Protein AF-A0A7C7USN7-F1 (afdb_monomer)

Structure (mmCIF, N/CA/C/O backbone):
data_AF-A0A7C7USN7-F1
#
_entry.id   AF-A0A7C7USN7-F1
#
loop_
_atom_site.group_PDB
_atom_site.id
_atom_site.type_symbol
_atom_site.label_atom_id
_atom_site.label_alt_id
_atom_site.label_comp_id
_atom_site.label_asym_id
_atom_site.label_entity_id
_atom_site.label_seq_id
_atom_site.pdbx_PDB_ins_code
_atom_site.Cartn_x
_atom_site.Cartn_y
_atom_site.Cartn_z
_atom_site.occupancy
_atom_site.B_iso_or_equiv
_atom_site.auth_seq_id
_atom_site.auth_comp_id
_atom_site.auth_asym_id
_atom_site.auth_atom_id
_atom_site.pdbx_PDB_model_num
ATOM 1 N N . MET A 1 1 ? 48.826 14.703 -38.675 1.00 58.12 1 MET A N 1
ATOM 2 C CA . MET A 1 1 ? 47.375 14.581 -38.956 1.00 58.12 1 MET A CA 1
ATOM 3 C C . MET A 1 1 ? 46.732 13.431 -38.171 1.00 58.12 1 MET A C 1
ATOM 5 O O . MET A 1 1 ? 45.584 13.563 -37.776 1.00 58.12 1 MET A O 1
ATOM 9 N N . GLU A 1 2 ? 47.489 12.374 -37.845 1.00 59.28 2 GLU A N 1
ATOM 10 C CA . GLU A 1 2 ? 47.059 11.229 -37.015 1.00 59.28 2 GLU A CA 1
ATOM 11 C C . GLU A 1 2 ? 46.581 11.602 -35.594 1.00 59.28 2 GLU A C 1
ATOM 13 O O . GLU A 1 2 ? 45.528 11.150 -35.153 1.00 59.28 2 GLU A O 1
ATOM 18 N N . ALA A 1 3 ? 47.300 12.491 -34.892 1.00 59.84 3 ALA A N 1
ATOM 19 C CA . ALA A 1 3 ? 46.964 12.881 -33.515 1.00 59.84 3 ALA A CA 1
ATOM 20 C C . ALA A 1 3 ? 45.617 13.624 -33.391 1.00 59.84 3 ALA A C 1
ATOM 22 O O . ALA A 1 3 ? 44.879 13.420 -32.433 1.00 59.84 3 ALA A O 1
ATOM 23 N N . LEU A 1 4 ? 45.259 14.442 -34.389 1.00 58.09 4 LEU A N 1
ATOM 24 C CA . LEU A 1 4 ? 43.979 15.161 -34.423 1.00 58.09 4 LEU A CA 1
ATOM 25 C C . LEU A 1 4 ? 42.799 14.202 -34.653 1.00 58.09 4 LEU A C 1
ATOM 27 O O . LEU A 1 4 ? 41.716 14.397 -34.109 1.00 58.09 4 LEU A O 1
ATOM 31 N N . LYS A 1 5 ? 43.034 13.132 -35.422 1.00 68.31 5 LYS A N 1
ATOM 32 C CA . LYS A 1 5 ? 42.047 12.090 -35.721 1.00 68.31 5 LYS A CA 1
ATOM 33 C C . LYS A 1 5 ? 41.749 11.226 -34.491 1.00 68.31 5 LYS A C 1
ATOM 35 O O . LYS A 1 5 ? 40.591 10.899 -34.266 1.00 68.31 5 LYS A O 1
ATOM 40 N N . GLY A 1 6 ? 42.765 10.943 -33.669 1.00 71.31 6 GLY A N 1
ATOM 41 C CA . GLY A 1 6 ? 42.620 10.227 -32.393 1.00 71.31 6 GLY A CA 1
ATOM 42 C C . GLY A 1 6 ? 41.869 11.015 -31.311 1.00 71.31 6 GLY A C 1
ATOM 43 O O . GLY A 1 6 ? 41.090 10.448 -30.549 1.00 71.31 6 GLY A O 1
ATOM 44 N N . ILE A 1 7 ? 42.051 12.340 -31.268 1.00 75.06 7 ILE A N 1
ATOM 45 C CA . ILE A 1 7 ? 41.278 13.212 -30.368 1.00 75.06 7 ILE A CA 1
ATOM 46 C C . ILE A 1 7 ? 39.813 13.261 -30.817 1.00 75.06 7 ILE A C 1
ATOM 48 O O . ILE A 1 7 ? 38.915 13.159 -29.985 1.00 75.06 7 ILE A O 1
ATOM 52 N N . ALA A 1 8 ? 39.569 13.353 -32.127 1.00 75.94 8 ALA A N 1
ATOM 53 C CA . ALA A 1 8 ? 38.219 13.366 -32.683 1.00 75.94 8 ALA A CA 1
ATOM 54 C C . ALA A 1 8 ? 37.460 12.053 -32.423 1.00 75.94 8 ALA A C 1
ATOM 56 O O . ALA A 1 8 ? 36.290 12.092 -32.049 1.00 75.94 8 ALA A O 1
ATOM 57 N N . THR A 1 9 ? 38.112 10.893 -32.556 1.00 80.31 9 THR A N 1
ATOM 58 C CA . THR A 1 9 ? 37.483 9.596 -32.249 1.00 80.31 9 THR A CA 1
ATOM 59 C C . THR A 1 9 ? 37.220 9.417 -30.756 1.00 80.31 9 THR A C 1
ATOM 61 O O . THR A 1 9 ? 36.154 8.928 -30.389 1.00 80.31 9 THR A O 1
ATOM 64 N N . SER A 1 10 ? 38.135 9.860 -29.890 1.00 79.69 10 SER A N 1
ATOM 65 C CA . SER A 1 10 ? 37.935 9.825 -28.435 1.00 79.69 10 SER A CA 1
ATOM 66 C C . SER A 1 10 ? 36.791 10.743 -27.990 1.00 79.69 10 SER A C 1
ATOM 68 O O . SER A 1 10 ? 35.920 10.330 -27.227 1.00 79.69 10 SER A O 1
ATOM 70 N N . ALA A 1 11 ? 36.719 11.959 -28.540 1.00 84.44 11 ALA A N 1
ATOM 71 C CA . ALA A 1 11 ? 35.627 12.893 -28.278 1.00 84.44 11 ALA A CA 1
ATOM 72 C C . ALA A 1 11 ? 34.272 12.352 -28.761 1.00 84.44 11 ALA A C 1
ATOM 74 O O . ALA A 1 11 ? 33.266 12.511 -28.075 1.00 84.44 11 ALA A O 1
ATOM 75 N N . MET A 1 12 ? 34.247 11.671 -29.910 1.00 85.31 12 MET A N 1
ATOM 76 C CA . MET A 1 12 ? 33.036 11.045 -30.441 1.00 85.31 12 MET A CA 1
ATOM 77 C C . MET A 1 12 ? 32.556 9.883 -29.565 1.00 85.31 12 MET A C 1
ATOM 79 O O . MET A 1 12 ? 31.359 9.763 -29.316 1.00 85.31 12 MET A O 1
ATOM 83 N N . LEU A 1 13 ? 33.479 9.068 -29.044 1.00 85.62 13 LEU A N 1
ATOM 84 C CA . LEU A 1 13 ? 33.152 7.997 -28.103 1.00 85.62 13 LEU A CA 1
ATOM 85 C C . LEU A 1 13 ? 32.605 8.568 -26.788 1.00 85.62 13 LEU A C 1
ATOM 87 O O . LEU A 1 13 ? 31.595 8.095 -26.275 1.00 85.62 13 LEU A O 1
ATOM 91 N N . PHE A 1 14 ? 33.233 9.626 -26.273 1.00 86.12 14 PHE A N 1
ATOM 92 C CA . PHE A 1 14 ? 32.795 10.297 -25.051 1.00 86.12 14 PHE A CA 1
ATOM 93 C C . PHE A 1 14 ? 31.399 10.913 -25.207 1.00 86.12 14 PHE A C 1
ATOM 95 O O . PHE A 1 14 ? 30.548 10.756 -24.335 1.00 86.12 14 PHE A O 1
ATOM 102 N N . LEU A 1 15 ? 31.133 11.548 -26.351 1.00 85.69 15 LEU A N 1
ATOM 103 C CA . LEU A 1 1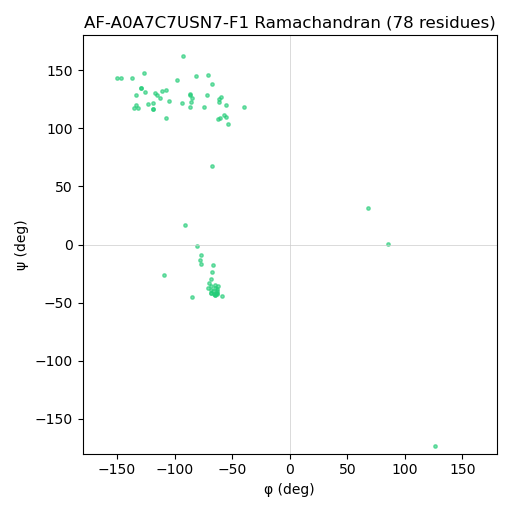5 ? 29.817 12.089 -26.686 1.00 85.69 15 LEU A CA 1
ATOM 104 C C . LEU A 1 15 ? 28.760 10.982 -26.796 1.00 85.69 15 LEU A C 1
ATOM 106 O O . LEU A 1 15 ? 27.650 11.150 -26.302 1.00 85.69 15 LEU A O 1
ATOM 110 N N . MET A 1 16 ? 29.107 9.838 -27.388 1.00 84.69 16 MET A N 1
ATOM 111 C CA . MET A 1 16 ? 28.210 8.686 -27.493 1.00 84.69 16 MET A CA 1
ATOM 112 C C . MET A 1 16 ? 27.839 8.116 -26.116 1.00 84.69 16 MET A C 1
ATOM 114 O O . MET A 1 16 ? 26.667 7.831 -25.876 1.00 84.69 16 MET A O 1
ATOM 118 N N . PHE A 1 17 ? 28.797 8.016 -25.188 1.00 82.62 17 PHE A N 1
ATOM 119 C CA . PHE A 1 17 ? 28.514 7.621 -23.802 1.00 82.62 17 PHE A CA 1
ATOM 120 C C . PHE A 1 17 ? 27.640 8.641 -23.066 1.00 82.62 17 PHE A C 1
ATOM 122 O O . PHE A 1 17 ? 26.757 8.252 -22.303 1.00 82.62 17 PHE A O 1
ATOM 129 N N . LEU A 1 18 ? 27.843 9.936 -23.316 1.00 83.62 18 LEU A N 1
ATOM 130 C CA . LEU A 1 18 ? 27.066 11.002 -22.684 1.00 83.62 18 LEU A CA 1
ATOM 131 C C . LEU A 1 18 ? 25.607 11.002 -23.167 1.00 83.62 18 LEU A C 1
ATOM 133 O O . LEU A 1 18 ? 24.693 11.099 -22.354 1.00 83.62 18 LEU A O 1
ATOM 137 N N . VAL A 1 19 ? 25.379 10.794 -24.468 1.00 82.25 19 VAL A N 1
ATOM 138 C CA . VAL A 1 19 ? 24.029 10.640 -25.039 1.00 82.25 19 VAL A CA 1
ATOM 139 C C . VAL A 1 19 ? 23.353 9.368 -24.520 1.00 82.25 19 VAL A C 1
ATOM 141 O O . VAL A 1 19 ? 22.190 9.424 -24.134 1.00 82.25 19 VAL A O 1
ATOM 144 N N . ALA A 1 20 ? 24.071 8.244 -24.432 1.00 79.06 20 ALA A N 1
ATOM 145 C CA . ALA A 1 20 ? 23.525 7.004 -23.875 1.00 79.06 20 ALA A CA 1
ATOM 146 C C . ALA A 1 20 ? 23.119 7.144 -22.395 1.00 79.06 20 ALA A C 1
ATOM 148 O O . ALA A 1 20 ? 22.100 6.593 -21.987 1.00 79.06 20 ALA A O 1
ATOM 149 N N . GLY A 1 21 ? 23.869 7.919 -21.602 1.00 74.38 21 GLY A N 1
ATOM 150 C CA . GLY A 1 21 ? 23.522 8.223 -20.210 1.00 74.38 21 GLY A CA 1
ATOM 151 C C . GLY A 1 21 ? 22.284 9.115 -20.057 1.00 74.38 21 GLY A C 1
ATOM 152 O O . GLY A 1 21 ? 21.550 8.971 -19.086 1.00 74.38 21 GLY A O 1
ATOM 153 N N . CYS A 1 22 ? 22.005 9.999 -21.021 1.00 69.25 22 CYS A N 1
ATOM 154 C CA . CYS A 1 22 ? 20.792 10.824 -21.020 1.00 69.25 22 CYS A CA 1
ATOM 155 C C . CYS A 1 22 ? 19.525 10.068 -21.456 1.00 69.25 22 CYS A C 1
ATOM 157 O O . CYS A 1 22 ? 18.428 10.555 -21.204 1.00 69.25 22 CYS A O 1
ATOM 159 N N . LEU A 1 23 ? 19.661 8.902 -22.098 1.00 62.34 23 LEU A N 1
ATOM 160 C CA . LEU A 1 23 ? 18.546 8.027 -22.488 1.00 62.34 23 LEU A CA 1
ATOM 161 C C . LEU A 1 23 ? 18.189 6.987 -21.417 1.00 62.34 23 LEU A C 1
ATOM 163 O O . LEU A 1 23 ? 17.508 6.005 -21.713 1.00 62.34 23 LEU A O 1
ATOM 167 N N . GLN A 1 24 ? 18.628 7.176 -20.172 1.00 65.69 24 GLN A N 1
ATOM 168 C CA . GLN A 1 24 ? 18.115 6.353 -19.086 1.00 65.69 24 GLN A CA 1
ATOM 169 C C . GLN A 1 24 ? 16.597 6.555 -19.006 1.00 65.69 24 GLN A C 1
ATOM 171 O O . GLN A 1 24 ? 16.162 7.710 -18.945 1.00 65.69 24 GLN A O 1
ATOM 176 N N . PRO A 1 25 ? 15.786 5.478 -19.028 1.00 60.72 25 PRO A N 1
ATOM 177 C CA . PRO A 1 25 ? 14.380 5.622 -18.711 1.00 60.72 25 PRO A CA 1
ATOM 178 C C . PRO A 1 25 ? 14.337 6.273 -17.336 1.00 60.72 25 PRO A C 1
ATOM 180 O O . PRO A 1 25 ? 14.931 5.766 -16.379 1.00 60.72 25 PRO A O 1
ATOM 183 N N . ALA A 1 26 ? 13.716 7.449 -17.259 1.00 55.88 26 ALA A N 1
ATOM 184 C CA . ALA A 1 26 ? 13.335 7.988 -15.977 1.00 55.88 26 ALA A CA 1
ATOM 185 C C . ALA A 1 26 ? 12.489 6.886 -15.346 1.00 55.88 26 ALA A C 1
ATOM 187 O O . ALA A 1 26 ? 11.402 6.598 -15.843 1.00 55.88 26 ALA A O 1
ATOM 188 N N . LEU A 1 27 ? 13.017 6.226 -14.314 1.00 56.53 27 LEU A N 1
ATOM 189 C CA . LEU A 1 27 ? 12.230 5.389 -13.421 1.00 56.53 27 LEU A CA 1
ATOM 190 C C . LEU A 1 27 ? 11.307 6.344 -12.661 1.00 56.53 27 LEU A C 1
ATOM 192 O O . LEU A 1 27 ? 11.500 6.627 -11.482 1.00 56.53 27 LEU A O 1
ATOM 196 N N . A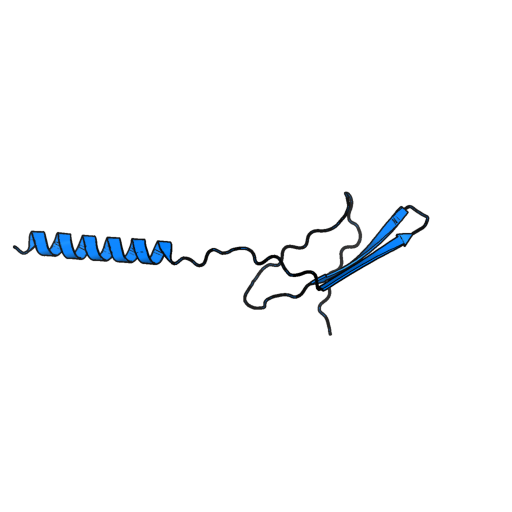LA A 1 28 ? 10.370 6.953 -13.382 1.00 50.44 28 ALA A N 1
ATOM 197 C CA . ALA A 1 28 ? 9.169 7.471 -12.791 1.00 50.44 28 ALA A CA 1
ATOM 198 C C . ALA A 1 28 ? 8.524 6.225 -12.203 1.00 50.44 28 ALA A C 1
ATOM 200 O O . ALA A 1 28 ? 8.153 5.327 -12.952 1.00 50.44 28 ALA A O 1
ATOM 201 N N . GLY A 1 29 ? 8.524 6.115 -10.874 1.00 49.72 29 GLY A N 1
ATOM 202 C CA . GLY A 1 29 ? 7.668 5.147 -10.214 1.00 49.72 29 GLY A CA 1
ATOM 203 C C . GLY A 1 29 ? 6.271 5.433 -10.732 1.00 49.72 29 GLY A C 1
ATOM 204 O O . GLY A 1 29 ? 5.704 6.482 -10.420 1.00 49.72 29 GLY A O 1
ATOM 205 N N . GLU A 1 30 ? 5.790 4.589 -11.639 1.00 54.94 30 GLU A N 1
ATOM 206 C CA . GLU A 1 30 ? 4.405 4.632 -12.048 1.00 54.94 30 GLU A CA 1
ATOM 207 C C . GLU A 1 30 ? 3.632 4.332 -10.782 1.00 54.94 30 GLU A C 1
ATOM 209 O O . GLU A 1 30 ? 3.718 3.244 -10.214 1.00 54.94 30 GLU A O 1
ATOM 214 N N . PHE A 1 31 ? 2.984 5.371 -10.264 1.00 55.47 31 PHE A N 1
ATOM 215 C CA . PHE A 1 31 ? 2.071 5.219 -9.159 1.00 55.47 31 PHE A CA 1
ATOM 216 C C . PHE A 1 31 ? 1.032 4.211 -9.621 1.00 55.47 31 PHE A C 1
ATOM 218 O O . PHE A 1 31 ? 0.261 4.473 -10.545 1.00 55.47 31 PHE A O 1
ATOM 225 N N . SER A 1 32 ? 1.077 3.045 -8.995 1.00 62.31 32 SER A N 1
ATOM 226 C CA . SER A 1 32 ? 0.068 2.008 -9.055 1.00 62.31 32 SER A C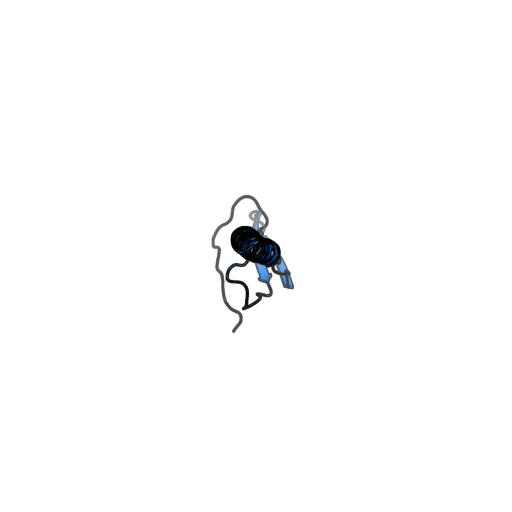A 1
ATOM 227 C C . SER A 1 32 ? -1.297 2.674 -9.029 1.00 62.31 32 SER A C 1
ATOM 229 O O . SER A 1 32 ? -1.609 3.409 -8.088 1.00 62.31 32 SER A O 1
ATOM 231 N N . THR A 1 33 ? -2.085 2.494 -10.085 1.00 68.25 33 THR A N 1
ATOM 232 C CA . THR A 1 33 ? -3.401 3.125 -10.133 1.00 68.25 33 THR A CA 1
ATOM 233 C C . THR A 1 33 ? -4.324 2.357 -9.181 1.00 68.25 33 THR A C 1
ATOM 235 O O . THR A 1 33 ? -4.507 1.151 -9.368 1.00 68.25 33 THR A O 1
ATOM 238 N N . PRO A 1 34 ? -4.870 3.003 -8.128 1.00 76.62 34 PRO A N 1
ATOM 239 C CA . PRO A 1 34 ? -5.862 2.359 -7.280 1.00 76.62 34 PRO A CA 1
ATOM 240 C C . PRO A 1 34 ? -7.079 2.011 -8.121 1.00 76.62 34 PRO A C 1
ATOM 242 O O . PRO A 1 34 ? -7.672 2.891 -8.748 1.00 76.62 34 PRO A O 1
ATOM 245 N N . GLU A 1 35 ? -7.467 0.746 -8.101 1.00 85.75 35 GLU A N 1
ATOM 246 C CA . GLU A 1 35 ? -8.697 0.288 -8.731 1.00 85.75 35 GLU A CA 1
ATOM 247 C C . GLU A 1 35 ? -9.884 0.470 -7.783 1.00 85.75 35 GLU A C 1
ATOM 249 O O . GLU A 1 35 ? -10.930 0.996 -8.168 1.00 85.75 35 GLU A O 1
ATOM 254 N N . SER A 1 36 ? -9.706 0.091 -6.517 1.00 88.00 36 SER A N 1
ATOM 255 C CA . SER A 1 36 ? -10.757 0.132 -5.504 1.00 88.00 36 SER A CA 1
ATOM 256 C C . SER A 1 36 ? -10.191 0.459 -4.127 1.00 88.00 36 SER A C 1
ATOM 258 O O . SER A 1 36 ? -9.104 0.015 -3.757 1.00 88.00 36 SER A O 1
ATOM 260 N N . LEU A 1 37 ? -10.959 1.227 -3.354 1.00 88.12 37 LEU A N 1
ATOM 261 C CA . LEU A 1 37 ? -10.720 1.485 -1.939 1.00 88.12 37 LEU A CA 1
ATOM 262 C C . LEU A 1 37 ? -12.045 1.350 -1.188 1.00 88.12 37 LEU A C 1
ATOM 264 O O . LEU A 1 37 ? -12.967 2.144 -1.397 1.00 88.12 37 LEU A O 1
ATOM 268 N N . VAL A 1 38 ? -12.115 0.388 -0.271 1.00 90.69 38 VAL A N 1
ATOM 269 C CA . VAL A 1 38 ? -13.268 0.179 0.609 1.00 90.69 38 VAL A CA 1
ATOM 270 C C . VAL A 1 38 ? -12.846 0.388 2.057 1.00 90.69 38 VAL A C 1
ATOM 272 O O . VAL A 1 38 ? -11.856 -0.165 2.532 1.00 90.69 38 VAL A O 1
ATOM 275 N N . LEU A 1 39 ? -13.623 1.205 2.770 1.00 91.38 39 LEU A N 1
ATOM 276 C CA . LEU A 1 39 ? -13.410 1.522 4.178 1.00 91.38 39 LEU A CA 1
ATOM 277 C C . LEU A 1 39 ? -14.617 1.065 4.991 1.00 91.38 39 LEU A C 1
ATOM 279 O O . LEU A 1 39 ? -15.718 1.595 4.833 1.00 91.38 39 LEU A O 1
ATOM 283 N N . THR A 1 40 ? -14.399 0.120 5.901 1.00 93.38 40 THR A N 1
ATOM 284 C CA . THR A 1 40 ? -15.413 -0.316 6.866 1.00 93.38 40 THR A CA 1
ATOM 285 C C . THR A 1 40 ? -15.042 0.202 8.245 1.00 93.38 40 THR A C 1
ATOM 287 O O . THR A 1 40 ? -14.076 -0.260 8.850 1.00 93.38 40 THR A O 1
ATOM 290 N N . VAL A 1 41 ? -15.804 1.180 8.736 1.00 92.56 41 VAL A N 1
ATOM 291 C CA . VAL A 1 41 ? -15.589 1.797 10.051 1.00 92.56 41 VAL A CA 1
ATOM 292 C C . VAL A 1 41 ? -16.458 1.096 11.089 1.00 92.56 41 VAL A C 1
ATOM 294 O O . VAL A 1 41 ? -17.685 1.075 10.970 1.00 92.56 41 VAL A O 1
ATOM 297 N N . TYR A 1 42 ? -15.823 0.549 12.118 1.00 93.25 42 TYR A N 1
ATOM 298 C CA . TYR A 1 42 ? -16.489 -0.122 13.227 1.00 93.25 42 TYR A CA 1
ATOM 299 C C . TYR A 1 42 ? -16.757 0.834 14.398 1.00 93.25 42 TYR A C 1
ATOM 301 O O . TYR A 1 42 ? -16.180 1.917 14.509 1.00 93.25 42 TYR A O 1
ATOM 309 N N . LEU A 1 43 ? -17.668 0.433 15.290 1.00 96.06 43 LEU A N 1
ATOM 310 C CA . LEU A 1 43 ? -18.106 1.247 16.435 1.00 96.06 43 LEU A CA 1
ATOM 311 C C . LEU A 1 43 ? -17.016 1.462 17.494 1.00 96.06 43 LEU A C 1
ATOM 313 O O . LEU A 1 43 ? -17.087 2.419 18.261 1.00 96.06 43 LEU A O 1
ATOM 317 N N . ASP A 1 44 ? -16.028 0.575 17.546 1.00 92.31 44 ASP A N 1
ATOM 318 C CA . ASP A 1 44 ? -14.843 0.673 18.402 1.00 92.31 44 ASP A CA 1
ATOM 319 C C . ASP A 1 44 ? -13.766 1.613 17.826 1.00 92.31 44 ASP A C 1
ATOM 321 O O . ASP A 1 44 ? -12.740 1.846 18.464 1.00 92.31 44 ASP A O 1
ATOM 325 N N . GLY A 1 45 ? -14.015 2.192 16.648 1.00 87.94 45 GLY A N 1
ATOM 326 C CA . GLY A 1 45 ? -13.107 3.105 15.964 1.00 87.94 45 GLY A CA 1
ATOM 327 C C . GLY A 1 45 ? -12.051 2.408 15.108 1.00 87.94 45 GLY A C 1
ATOM 328 O O . GLY A 1 45 ? -11.251 3.104 14.479 1.00 87.94 45 GLY A O 1
ATOM 329 N N . TYR A 1 46 ? -12.048 1.073 15.040 1.00 89.88 46 TYR A N 1
ATOM 330 C CA . TYR A 1 46 ? -11.215 0.352 14.084 1.00 89.88 46 TYR A CA 1
ATOM 331 C C . TYR A 1 46 ? -11.754 0.543 12.667 1.00 89.88 46 TYR A C 1
ATOM 333 O O . TYR A 1 46 ? -12.961 0.642 12.435 1.00 89.88 46 TYR A O 1
ATOM 341 N N . VAL A 1 47 ? -10.838 0.593 11.704 1.00 90.69 47 VAL A N 1
ATOM 342 C CA . VAL A 1 47 ? -11.171 0.717 10.286 1.00 90.69 47 VAL A CA 1
ATOM 343 C C . VAL A 1 47 ? -10.544 -0.455 9.560 1.00 90.69 47 VAL A C 1
ATOM 345 O O . VAL A 1 47 ? -9.329 -0.632 9.596 1.00 90.69 47 VAL A O 1
ATOM 348 N N . HIS A 1 48 ? -11.377 -1.255 8.906 1.00 91.69 48 HIS A N 1
ATOM 349 C CA . HIS A 1 48 ? -10.901 -2.232 7.943 1.00 91.69 48 HIS A CA 1
ATOM 350 C C . HIS A 1 48 ? -10.782 -1.565 6.577 1.00 91.69 48 HIS A C 1
ATOM 352 O O . HIS A 1 48 ? -11.711 -0.884 6.131 1.00 91.69 48 HIS A O 1
ATOM 358 N N . VAL A 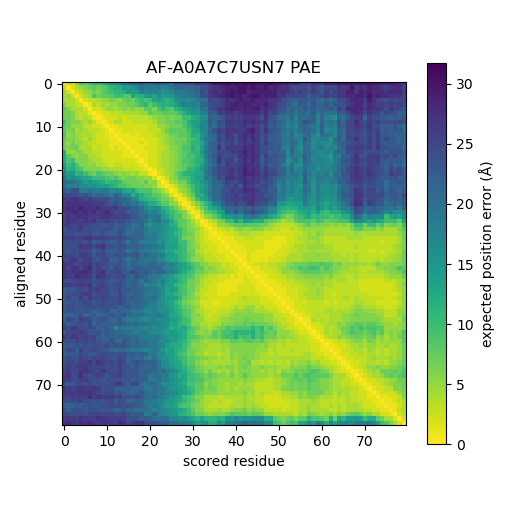1 49 ? -9.618 -1.737 5.960 1.00 90.06 49 VAL A N 1
ATOM 359 C CA . VAL A 1 49 ? -9.251 -1.125 4.687 1.00 90.06 49 VAL A CA 1
ATOM 360 C C . VAL A 1 49 ? -8.986 -2.244 3.698 1.00 90.06 49 VAL A C 1
ATOM 362 O O . VAL A 1 49 ? -8.106 -3.070 3.928 1.00 90.06 49 VAL A O 1
ATOM 365 N N . GLU A 1 50 ? -9.732 -2.241 2.604 1.00 90.50 50 GLU A N 1
ATOM 366 C CA . GLU A 1 50 ? -9.500 -3.107 1.455 1.00 90.50 50 GLU A CA 1
ATOM 367 C C . GLU A 1 50 ? -9.079 -2.224 0.282 1.00 90.50 50 GLU A C 1
ATOM 369 O O . GLU A 1 50 ? -9.735 -1.223 -0.025 1.00 90.50 50 GLU A O 1
ATOM 374 N N . TYR A 1 51 ? -7.938 -2.552 -0.316 1.00 88.31 51 TYR A N 1
ATOM 375 C CA . TYR A 1 51 ? -7.305 -1.752 -1.355 1.00 88.31 51 TYR A CA 1
ATOM 376 C C . TYR A 1 51 ? -6.882 -2.662 -2.501 1.00 88.31 51 TYR A C 1
ATOM 378 O O . TYR A 1 51 ? -6.084 -3.575 -2.292 1.00 88.31 51 TYR A O 1
ATOM 386 N N . VAL A 1 52 ? -7.413 -2.398 -3.693 1.00 88.81 52 VAL A N 1
ATOM 387 C CA . VAL A 1 52 ? -7.083 -3.130 -4.921 1.00 88.81 52 VAL A CA 1
ATOM 388 C C . VAL A 1 52 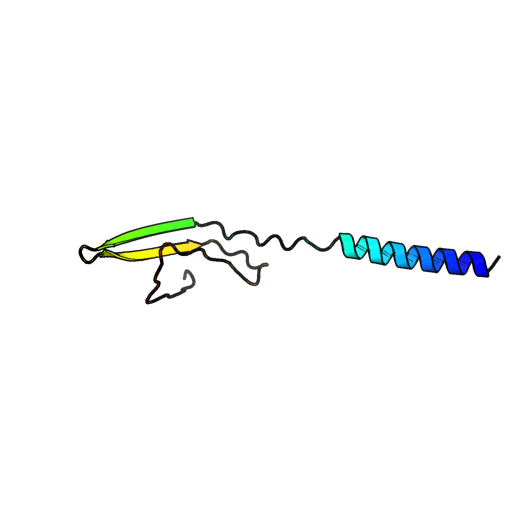? -6.315 -2.194 -5.835 1.00 88.81 52 VAL A C 1
ATOM 390 O O . VAL A 1 52 ? -6.696 -1.037 -6.036 1.00 88.81 52 VAL A O 1
ATOM 393 N N . VAL A 1 53 ? -5.206 -2.694 -6.357 1.00 86.38 53 VAL A N 1
ATOM 394 C CA . VAL A 1 53 ? -4.239 -1.941 -7.146 1.00 86.38 53 VAL A CA 1
ATOM 395 C C . VAL A 1 53 ? -3.886 -2.757 -8.377 1.00 86.38 53 VAL A C 1
ATOM 397 O O . VAL A 1 53 ? -3.465 -3.906 -8.258 1.00 86.38 53 VAL A O 1
ATOM 400 N N . SER A 1 54 ? -3.988 -2.131 -9.549 1.00 84.44 54 SER A N 1
AT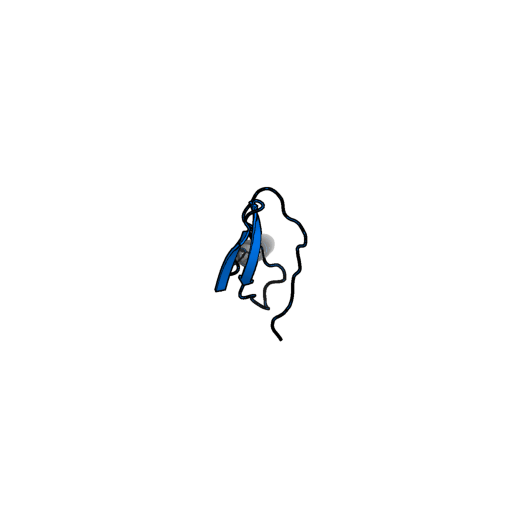OM 401 C CA . SER A 1 54 ? -3.451 -2.713 -10.775 1.00 84.44 54 SER A CA 1
ATOM 402 C C . SER A 1 54 ? -1.925 -2.644 -10.741 1.00 84.44 54 SER A C 1
ATOM 404 O O . SER A 1 54 ? -1.346 -1.576 -10.521 1.00 84.44 54 SER A O 1
ATOM 406 N N . VAL A 1 55 ? -1.276 -3.778 -10.994 1.00 82.81 55 VAL A N 1
ATOM 407 C CA . VAL A 1 55 ? 0.186 -3.911 -11.010 1.00 82.81 55 VAL A CA 1
ATOM 408 C C . VAL A 1 55 ? 0.706 -4.078 -12.437 1.00 82.81 55 VAL A C 1
ATOM 410 O O . VAL A 1 55 ? 0.165 -4.865 -13.212 1.00 82.81 55 VAL A O 1
ATOM 413 N N . ASP A 1 56 ? 1.754 -3.331 -12.793 1.00 80.19 56 ASP A N 1
ATOM 414 C CA . ASP A 1 56 ? 2.461 -3.509 -14.065 1.00 80.19 56 ASP A CA 1
ATOM 415 C C . ASP A 1 56 ? 3.542 -4.602 -13.907 1.00 80.19 56 ASP A C 1
ATOM 417 O O . ASP A 1 56 ? 4.419 -4.465 -13.046 1.00 80.19 56 ASP A O 1
ATOM 421 N N . PRO A 1 57 ? 3.517 -5.683 -14.712 1.00 81.12 57 PRO A N 1
ATOM 422 C CA . PRO A 1 57 ? 4.493 -6.769 -14.623 1.00 81.12 57 PRO A CA 1
ATOM 423 C C . PRO A 1 57 ? 5.930 -6.370 -15.003 1.00 81.12 57 PRO A C 1
ATOM 425 O O . PRO A 1 57 ? 6.868 -7.100 -14.674 1.00 81.12 57 PRO A O 1
ATOM 428 N N . GLU A 1 58 ? 6.140 -5.248 -15.694 1.00 84.50 58 GLU A N 1
ATOM 429 C CA . GLU A 1 58 ? 7.4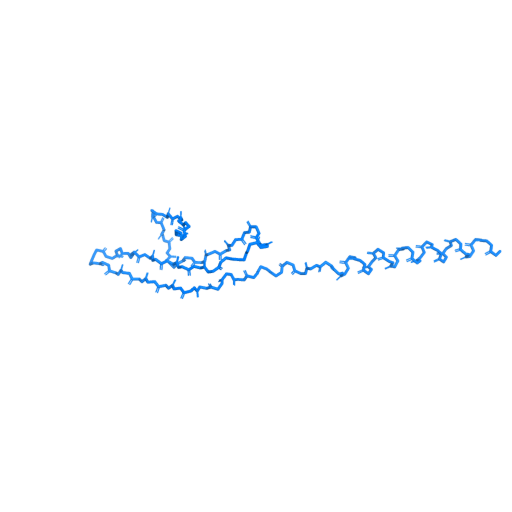72 -4.720 -16.016 1.00 84.50 58 GLU A CA 1
ATOM 430 C C . GLU A 1 58 ? 8.119 -4.014 -14.813 1.00 84.50 58 GLU A C 1
ATOM 432 O O . GLU A 1 58 ? 9.334 -3.774 -14.796 1.00 84.50 58 GLU A O 1
ATOM 437 N N . VAL A 1 59 ? 7.336 -3.733 -13.766 1.00 76.25 59 VAL A N 1
ATOM 438 C CA . VAL A 1 59 ? 7.781 -3.018 -12.574 1.00 76.25 59 VAL A CA 1
ATOM 439 C C . VAL A 1 59 ? 7.960 -3.985 -11.404 1.00 76.25 59 VAL A C 1
ATOM 441 O O . VAL A 1 59 ? 7.063 -4.693 -10.966 1.00 76.25 59 VAL A O 1
ATOM 444 N N . SER A 1 60 ? 9.167 -3.988 -10.838 1.00 77.31 60 SER A N 1
ATOM 445 C CA . SER A 1 60 ? 9.530 -4.897 -9.736 1.00 77.31 60 SER A CA 1
ATOM 446 C C . SER A 1 60 ? 8.991 -4.495 -8.356 1.00 77.31 60 SER A C 1
ATOM 448 O O . SER A 1 60 ? 9.166 -5.244 -7.391 1.00 77.31 60 SER A O 1
ATOM 450 N N . LYS A 1 61 ? 8.417 -3.293 -8.226 1.00 79.81 61 LYS A N 1
ATOM 451 C CA . LYS A 1 61 ? 7.964 -2.711 -6.957 1.00 79.81 61 LYS A CA 1
ATOM 452 C C . LYS A 1 61 ? 6.775 -1.792 -7.174 1.00 79.81 61 LYS A C 1
ATOM 454 O O . LYS A 1 61 ? 6.740 -1.046 -8.142 1.00 79.81 61 LYS A O 1
ATOM 459 N N . VAL A 1 62 ? 5.864 -1.819 -6.215 1.00 77.25 62 VAL A N 1
ATOM 460 C CA . VAL A 1 62 ? 4.601 -1.092 -6.248 1.00 77.25 62 VAL A CA 1
ATOM 461 C C . VAL A 1 62 ? 4.471 -0.383 -4.908 1.00 77.25 62 VAL A C 1
ATOM 463 O O . VAL A 1 62 ? 4.464 -1.035 -3.862 1.00 77.25 62 VAL A O 1
ATOM 466 N N . ASP A 1 63 ? 4.437 0.946 -4.933 1.00 80.50 63 ASP A N 1
ATOM 467 C CA . ASP A 1 63 ? 4.246 1.742 -3.724 1.00 80.50 63 ASP A CA 1
ATOM 468 C C . ASP A 1 63 ? 2.742 1.858 -3.435 1.00 80.50 63 ASP A C 1
ATOM 470 O O . ASP A 1 63 ? 1.954 2.263 -4.295 1.00 80.50 63 ASP A O 1
ATOM 474 N N . VAL A 1 64 ? 2.344 1.482 -2.216 1.00 78.50 64 VAL A N 1
ATOM 475 C CA . VAL A 1 64 ? 0.950 1.517 -1.751 1.00 78.50 64 VAL A CA 1
ATOM 476 C C . VAL A 1 64 ? 0.844 2.466 -0.565 1.00 78.50 64 VAL A C 1
ATOM 478 O O . VAL A 1 64 ? 1.440 2.236 0.490 1.00 78.50 64 VAL A O 1
ATOM 481 N N . GLU A 1 65 ? 0.075 3.540 -0.733 1.00 78.25 65 GLU A N 1
ATOM 482 C CA . GLU A 1 65 ? -0.181 4.508 0.331 1.00 78.25 65 GLU A CA 1
ATOM 483 C C . GLU A 1 65 ? -1.380 4.063 1.176 1.00 78.25 65 GLU A C 1
ATOM 485 O O . GLU A 1 65 ? -2.502 3.937 0.686 1.00 78.25 65 GLU A O 1
ATOM 490 N N . LEU A 1 66 ? -1.136 3.815 2.464 1.00 79.12 66 LEU A N 1
ATOM 491 C CA . LEU A 1 66 ? -2.164 3.394 3.412 1.00 79.12 66 LEU A CA 1
ATOM 492 C C . LEU A 1 66 ? -2.684 4.584 4.222 1.00 79.12 66 LEU A C 1
ATOM 494 O O . LEU A 1 66 ? -1.925 5.446 4.667 1.00 79.12 66 LEU A O 1
ATOM 498 N N . PHE A 1 67 ? -3.989 4.595 4.485 1.00 79.62 67 PHE A N 1
ATOM 499 C CA . PHE A 1 67 ? -4.640 5.657 5.248 1.00 79.62 67 PHE A CA 1
ATOM 500 C C . PHE A 1 67 ? -4.589 5.386 6.752 1.00 79.62 67 PHE A C 1
ATOM 502 O O . PHE A 1 67 ? -5.020 4.334 7.218 1.00 79.62 67 PHE A O 1
ATOM 509 N N . GLY A 1 68 ? -4.130 6.368 7.528 1.00 79.88 68 GLY A N 1
ATOM 510 C CA . GLY A 1 68 ? -4.122 6.307 8.990 1.00 79.88 68 GLY A CA 1
ATOM 511 C C . GLY A 1 68 ? -2.745 6.568 9.592 1.00 79.88 68 GLY A C 1
ATOM 512 O O . GLY A 1 68 ? -1.809 6.970 8.909 1.00 79.88 68 GLY A O 1
ATOM 513 N N . LYS A 1 69 ? -2.643 6.397 10.912 1.00 83.69 69 LYS A N 1
ATOM 514 C CA . LYS A 1 69 ? -1.378 6.548 11.658 1.00 83.69 69 LYS A CA 1
ATOM 515 C C . LYS A 1 69 ? -0.817 5.220 12.158 1.00 83.69 69 LYS A C 1
ATOM 517 O O . LYS A 1 69 ? 0.386 5.116 12.371 1.00 83.69 69 LYS A O 1
ATOM 522 N N . THR A 1 70 ? -1.693 4.241 12.361 1.00 85.19 70 THR A N 1
ATOM 523 C CA . THR A 1 70 ? -1.368 2.920 12.891 1.00 85.19 70 THR A CA 1
ATOM 524 C C . THR A 1 70 ? -1.968 1.886 11.958 1.00 85.19 70 THR A C 1
ATOM 526 O O . THR A 1 70 ? -3.124 2.023 11.563 1.00 85.19 70 THR A O 1
ATOM 529 N N . PHE A 1 71 ? -1.179 0.869 11.626 1.00 87.00 71 PHE A N 1
ATOM 530 C CA . PHE A 1 71 ? -1.566 -0.210 10.728 1.00 87.00 71 PHE A CA 1
ATOM 531 C C . PHE A 1 71 ? -1.349 -1.538 11.443 1.00 87.00 71 PHE A C 1
ATOM 533 O O . PHE A 1 71 ? -0.282 -1.769 12.013 1.00 87.00 71 PHE A O 1
ATOM 540 N N . GLU A 1 72 ? -2.352 -2.405 11.407 1.00 86.50 72 GLU A N 1
ATOM 541 C CA . GLU A 1 72 ? -2.318 -3.722 12.037 1.00 86.50 72 GLU A CA 1
ATOM 542 C C . GLU A 1 72 ? -2.917 -4.749 11.072 1.00 86.50 72 GLU A C 1
ATOM 544 O O . GLU A 1 72 ? -3.854 -4.441 10.340 1.00 86.50 72 GLU A O 1
ATOM 549 N N . GLY A 1 73 ? -2.366 -5.967 11.052 1.00 87.25 73 GLY A N 1
ATOM 550 C CA . GLY A 1 73 ? -2.921 -7.065 10.252 1.00 87.25 73 GLY A CA 1
ATOM 551 C C . GLY A 1 73 ? -2.810 -6.898 8.730 1.00 87.25 73 GLY A C 1
ATOM 552 O O . GLY A 1 73 ? -3.680 -7.384 8.011 1.00 87.25 73 GLY A O 1
ATOM 553 N N . LEU A 1 74 ? -1.760 -6.233 8.227 1.00 89.06 74 LEU A N 1
ATOM 554 C CA . LEU A 1 74 ? -1.546 -6.072 6.784 1.00 89.06 74 LEU A CA 1
ATOM 555 C C . LEU A 1 74 ? -1.366 -7.438 6.106 1.00 89.06 74 LEU A C 1
ATOM 557 O O . LEU A 1 74 ? -0.455 -8.192 6.447 1.00 89.06 74 LEU A O 1
ATOM 561 N N . THR A 1 75 ? -2.219 -7.721 5.126 1.00 90.44 75 THR A N 1
ATOM 562 C CA . THR A 1 75 ? -2.160 -8.929 4.301 1.00 90.44 75 THR A CA 1
ATOM 563 C C . THR A 1 75 ? -2.222 -8.515 2.839 1.00 90.44 75 THR A C 1
ATOM 565 O O . THR A 1 75 ? -3.033 -7.668 2.480 1.00 90.44 75 THR A O 1
ATOM 568 N N . VAL A 1 76 ? -1.356 -9.102 2.016 1.00 88.69 76 VAL A N 1
ATOM 569 C CA . VAL A 1 76 ? -1.339 -8.901 0.564 1.00 88.69 76 VAL A CA 1
ATOM 570 C C . VAL A 1 76 ? -1.673 -10.235 -0.080 1.00 88.69 76 VAL A C 1
ATOM 572 O O . VAL A 1 76 ? -1.070 -11.254 0.267 1.00 88.69 76 VAL A O 1
ATOM 575 N N . VAL A 1 77 ? -2.643 -10.218 -0.983 1.00 89.62 77 VAL A N 1
ATOM 576 C CA . VAL A 1 77 ? -3.096 -11.379 -1.748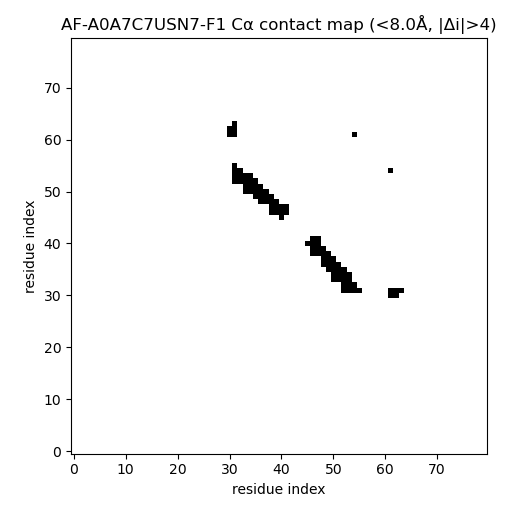 1.00 89.62 77 VAL A CA 1
ATOM 577 C C . VAL A 1 77 ? -3.060 -11.035 -3.231 1.00 89.62 77 VAL A C 1
ATOM 579 O O . VAL A 1 77 ? -3.237 -9.874 -3.592 1.00 89.62 77 VAL A O 1
ATOM 582 N N . ASP A 1 78 ? -2.787 -12.042 -4.054 1.00 84.06 78 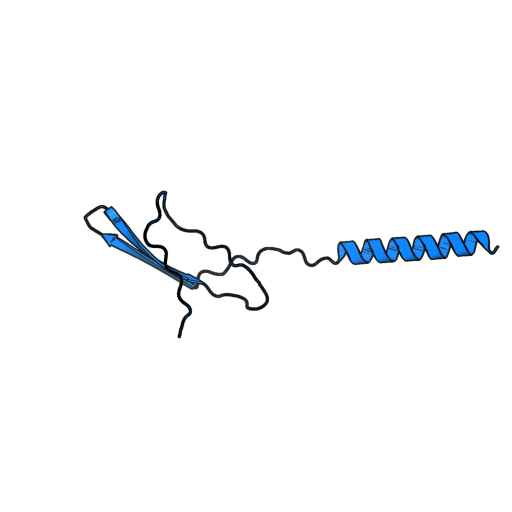ASP A N 1
ATOM 583 C CA . ASP A 1 78 ? -2.976 -11.962 -5.503 1.00 84.06 78 ASP A CA 1
ATOM 584 C C . ASP A 1 78 ? -4.457 -12.227 -5.811 1.00 84.06 78 ASP A C 1
ATOM 586 O O . ASP A 1 78 ? -5.088 -13.011 -5.089 1.00 84.06 78 ASP A O 1
ATOM 590 N N . GLU A 1 79 ? -5.020 -11.574 -6.829 1.00 70.88 79 GLU A N 1
ATOM 591 C CA . GLU A 1 79 ? -6.342 -11.973 -7.330 1.00 70.88 79 GLU A CA 1
ATOM 592 C C . GLU A 1 79 ? -6.222 -13.365 -7.980 1.00 70.88 79 GLU A C 1
ATOM 594 O O . GLU A 1 79 ? -5.215 -13.657 -8.622 1.00 70.88 79 GLU A O 1
ATOM 599 N N . GLU A 1 80 ? -7.203 -14.250 -7.744 1.00 58.25 80 GLU A N 1
ATOM 600 C CA . GLU A 1 80 ? -7.193 -15.646 -8.238 1.00 58.25 80 GLU A CA 1
ATOM 601 C C . GLU A 1 80 ? -7.021 -15.789 -9.761 1.00 58.25 80 GLU A C 1
ATOM 603 O O . GLU A 1 80 ? -7.693 -15.054 -10.523 1.00 58.25 80 GLU A O 1
#

Secondary structure (DSSP, 8-state):
-HHHHHHHHHHHHHHHHHHHHHT----------EEEEEEEE-TTS-EEEEEEE---TT-S----PPPSS---S-------

Mean predicted aligned error: 13.24 Å

Nearest PDB structures (foldseek):
  8a5p-assembly1_X  TM=3.326E-01  e=8.056E+00  Thermochaetoides thermophila
  7pua-assembly1_F3  TM=3.540E-01  e=9.786E+00  Trypanosoma brucei brucei
  2iu7-assembly1_I  TM=2.864E-01  e=9.171E+00  Escherichia coli

Solvent-accessible surface area (backbone atoms only — not comparable to full-atom values): 5536 Å² total; per-residue (Å²): 116,68,69,63,52,53,52,51,53,52,53,49,51,53,51,52,53,54,54,58,63,70,64,55,77,76,81,66,77,70,73,47,52,73,75,45,78,48,79,48,76,46,96,88,70,52,69,51,77,50,76,41,64,57,78,60,91,90,50,96,75,75,74,79,91,76,89,76,93,76,87,79,87,88,77,89,79,79,84,132

Foldseek 3Di:
DVVVVVVVVVVVVVVVVVVVVVPDPPPPVPAFDWPDWDWDADPVRDIDIDTDTDDDPVDPDHDDDDDDDDDDDDDDDDDD

Radius of gyration: 25.04 Å; Cα contacts (8 Å, |Δi|>4): 44; chains: 1; bounding box: 66×31×57 Å

pLDDT: mean 78.8, std 11.79, range [49.72, 96.06]

Sequence (80 aa):
MEALKGIATSAMLFLMFLVAGCLQPALAGEFSTPESLVLTVYLDGYVHVEYVVSVDPEVSKVDVELFGKTFEGLTVVDEE